Protein AF-A0A954FTS2-F1 (afdb_monomer)

Structure (mmCIF, N/CA/C/O backbone):
data_AF-A0A954FTS2-F1
#
_entry.id   AF-A0A954FTS2-F1
#
loop_
_atom_site.group_PDB
_atom_site.id
_atom_site.type_symbol
_atom_site.label_atom_id
_atom_site.label_alt_id
_atom_site.label_comp_id
_atom_site.label_asym_id
_atom_site.label_entity_id
_atom_site.label_seq_id
_atom_site.pdbx_PDB_ins_code
_atom_site.Cartn_x
_atom_site.Cartn_y
_atom_site.Cartn_z
_atom_site.occupancy
_atom_site.B_iso_or_equiv
_atom_site.auth_seq_id
_atom_site.auth_comp_id
_atom_site.auth_asym_id
_atom_site.auth_atom_id
_atom_site.pdbx_PDB_model_num
ATOM 1 N N . MET A 1 1 ? 17.441 -7.565 -21.094 1.00 42.78 1 MET A N 1
ATOM 2 C CA . MET A 1 1 ? 17.141 -7.539 -19.648 1.00 42.78 1 MET A CA 1
ATOM 3 C C . MET A 1 1 ? 16.369 -8.803 -19.333 1.00 42.78 1 MET A C 1
ATOM 5 O O . MET A 1 1 ? 15.385 -9.074 -20.008 1.00 42.78 1 MET A O 1
ATOM 9 N N . THR A 1 2 ? 16.902 -9.635 -18.450 1.00 44.19 2 THR A N 1
ATOM 10 C CA . THR A 1 2 ? 16.435 -11.000 -18.191 1.00 44.19 2 THR A CA 1
ATOM 11 C C . THR A 1 2 ? 15.088 -10.986 -17.476 1.00 44.19 2 THR A C 1
ATOM 13 O O . THR A 1 2 ? 14.903 -10.260 -16.503 1.00 44.19 2 THR A O 1
ATOM 16 N N . SER A 1 3 ? 14.135 -11.774 -17.975 1.00 47.62 3 SER A N 1
ATOM 17 C CA . SER A 1 3 ? 12.905 -12.075 -17.241 1.00 47.62 3 SER A CA 1
ATOM 18 C C . SER A 1 3 ? 13.295 -12.718 -15.903 1.00 47.62 3 SER A C 1
ATOM 20 O O . SER A 1 3 ? 14.142 -13.616 -15.928 1.00 47.62 3 SER A O 1
ATOM 22 N N . PRO A 1 4 ? 12.748 -12.287 -14.752 1.00 52.06 4 PRO A N 1
ATOM 23 C CA . PRO A 1 4 ? 13.071 -12.923 -13.483 1.00 52.06 4 PRO A CA 1
ATOM 24 C C . PRO A 1 4 ? 12.630 -14.389 -13.521 1.00 52.06 4 PRO A C 1
ATOM 26 O O . PRO A 1 4 ? 11.547 -14.720 -14.015 1.00 52.06 4 PRO A O 1
ATOM 29 N N . VAL A 1 5 ? 13.511 -15.266 -13.046 1.00 53.41 5 VAL A N 1
ATOM 30 C CA . VAL A 1 5 ? 13.248 -16.697 -12.895 1.00 53.41 5 VAL A CA 1
ATOM 31 C C . VAL A 1 5 ? 12.232 -16.862 -11.763 1.00 53.41 5 VAL A C 1
ATOM 33 O O . VAL A 1 5 ? 12.370 -16.246 -10.707 1.00 53.41 5 VAL A O 1
ATOM 36 N N . LEU A 1 6 ? 11.195 -17.677 -11.976 1.00 50.47 6 LEU A N 1
ATOM 37 C CA . LEU A 1 6 ? 10.244 -18.074 -10.930 1.00 50.47 6 LEU A CA 1
ATOM 38 C C . LEU A 1 6 ? 11.020 -18.594 -9.702 1.00 50.47 6 LEU A C 1
ATOM 40 O O . LEU A 1 6 ? 11.596 -19.676 -9.763 1.00 50.47 6 LEU A O 1
ATOM 44 N N . GLY A 1 7 ? 11.043 -17.818 -8.611 1.00 56.28 7 GLY A N 1
ATOM 45 C CA . GLY A 1 7 ? 11.686 -18.191 -7.341 1.00 56.28 7 GLY A CA 1
ATOM 46 C C . GLY A 1 7 ? 12.745 -17.220 -6.805 1.00 56.28 7 GLY A C 1
ATOM 47 O O . GLY A 1 7 ? 13.155 -17.374 -5.658 1.00 56.28 7 GLY A O 1
ATOM 48 N N . GLU A 1 8 ? 13.170 -16.214 -7.574 1.00 68.38 8 GLU A N 1
ATOM 49 C CA . GLU A 1 8 ? 14.128 -15.207 -7.097 1.00 68.38 8 GLU A CA 1
ATOM 50 C C . GLU A 1 8 ? 13.391 -14.004 -6.484 1.00 68.38 8 GLU A C 1
ATOM 52 O O . GLU A 1 8 ? 12.476 -13.448 -7.097 1.00 68.38 8 GLU A O 1
ATOM 57 N N . ILE A 1 9 ? 13.756 -13.613 -5.255 1.00 69.62 9 ILE A N 1
ATOM 58 C CA . ILE A 1 9 ? 13.201 -12.406 -4.627 1.00 69.62 9 ILE A CA 1
ATOM 59 C C . ILE A 1 9 ? 13.737 -11.204 -5.415 1.00 69.62 9 ILE A C 1
ATOM 61 O O . ILE A 1 9 ? 14.956 -11.065 -5.533 1.00 69.62 9 ILE A O 1
ATOM 65 N N . PRO A 1 10 ? 12.868 -10.339 -5.966 1.00 78.56 10 PRO A N 1
ATOM 66 C CA . PRO A 1 10 ? 13.327 -9.186 -6.718 1.00 78.56 10 PRO A CA 1
ATOM 67 C C . PRO A 1 10 ? 14.162 -8.273 -5.825 1.00 78.56 10 PRO A C 1
ATOM 69 O O . PRO A 1 10 ? 13.832 -8.065 -4.658 1.00 78.56 10 PRO A O 1
ATOM 72 N N . ALA A 1 11 ? 15.242 -7.732 -6.388 1.00 82.56 11 ALA A N 1
ATOM 73 C CA . ALA A 1 11 ? 16.093 -6.787 -5.683 1.00 82.56 11 ALA A CA 1
ATOM 74 C C . ALA A 1 11 ? 15.272 -5.577 -5.211 1.00 82.56 11 ALA A C 1
ATOM 76 O O . ALA A 1 11 ? 14.446 -5.043 -5.955 1.00 82.56 11 ALA A O 1
ATOM 77 N N . ALA A 1 12 ? 15.514 -5.174 -3.967 1.00 90.75 12 ALA A N 1
ATOM 78 C CA . ALA A 1 12 ? 14.882 -4.019 -3.358 1.00 90.75 12 ALA A CA 1
ATOM 79 C C . ALA A 1 12 ? 15.620 -2.736 -3.769 1.00 90.75 12 ALA A C 1
ATOM 81 O O . ALA A 1 12 ? 16.849 -2.665 -3.705 1.00 90.75 12 ALA A O 1
ATOM 82 N N . GLU A 1 13 ? 14.870 -1.717 -4.179 1.00 95.75 13 GLU A N 1
ATOM 83 C CA . GLU A 1 13 ? 15.386 -0.386 -4.505 1.00 95.75 13 GLU A CA 1
ATOM 84 C C . GLU A 1 13 ? 15.012 0.595 -3.388 1.00 95.75 13 GLU A C 1
ATOM 86 O O . GLU A 1 13 ? 13.898 0.555 -2.870 1.00 95.75 13 GLU A O 1
ATOM 91 N N . ALA A 1 14 ? 15.917 1.496 -2.999 1.00 96.81 14 ALA A N 1
ATOM 92 C CA . ALA A 1 14 ? 15.595 2.510 -1.997 1.00 96.81 14 ALA A CA 1
ATOM 93 C C . ALA A 1 14 ? 14.521 3.472 -2.537 1.00 96.81 14 ALA A C 1
ATOM 95 O O . ALA A 1 14 ? 14.719 4.095 -3.577 1.00 96.81 14 ALA A O 1
ATOM 96 N N . PHE A 1 15 ? 13.410 3.618 -1.813 1.00 96.81 15 PHE A N 1
ATOM 97 C CA . PHE A 1 15 ? 12.309 4.515 -2.184 1.00 96.81 15 PHE A CA 1
ATOM 98 C C . PHE A 1 15 ? 12.303 5.812 -1.376 1.00 96.81 15 PHE A C 1
ATOM 100 O O . PHE A 1 15 ? 11.820 6.843 -1.830 1.00 96.81 15 PHE A O 1
ATOM 107 N N . GLY A 1 16 ? 12.859 5.774 -0.166 1.00 96.75 16 GLY A N 1
ATOM 108 C CA . GLY A 1 16 ? 12.987 6.947 0.683 1.00 96.75 16 GLY A CA 1
ATOM 109 C C . GLY A 1 16 ? 13.026 6.576 2.153 1.00 96.75 16 GLY A C 1
ATOM 110 O O . GLY A 1 16 ? 13.370 5.453 2.531 1.00 96.75 16 GLY A O 1
ATOM 111 N N . LYS A 1 17 ? 12.674 7.544 2.995 1.00 97.69 17 LYS A N 1
ATOM 112 C CA . LYS A 1 17 ? 12.516 7.349 4.433 1.00 97.69 17 LYS A CA 1
ATOM 113 C C . LYS A 1 17 ? 11.214 7.984 4.893 1.00 97.69 17 LYS A C 1
ATOM 115 O O . LYS A 1 17 ? 10.804 8.997 4.332 1.00 97.69 17 LYS A O 1
ATOM 120 N N . THR A 1 18 ? 10.590 7.397 5.905 1.00 96.88 18 THR A N 1
ATOM 121 C CA . THR A 1 18 ? 9.463 8.030 6.598 1.00 96.88 18 THR A CA 1
ATOM 122 C C . THR A 1 18 ? 9.923 9.276 7.354 1.00 96.88 18 THR A C 1
ATOM 124 O O . THR A 1 18 ? 11.121 9.442 7.617 1.00 96.88 18 THR A O 1
ATOM 127 N N . LYS A 1 19 ? 8.975 10.121 7.772 1.00 96.44 19 LYS A N 1
ATOM 128 C CA . LYS A 1 19 ? 9.223 11.247 8.697 1.00 96.44 19 LYS A CA 1
ATOM 129 C C . LYS A 1 19 ? 9.969 10.814 9.968 1.00 96.44 19 LYS A C 1
ATOM 131 O O . LYS A 1 19 ? 10.838 11.540 10.440 1.00 96.44 19 LYS A O 1
ATOM 136 N N . ASP A 1 20 ? 9.700 9.600 10.447 1.00 95.69 20 ASP A N 1
ATOM 137 C CA . ASP A 1 20 ? 10.353 9.003 11.623 1.00 95.69 20 ASP A CA 1
ATOM 138 C C . ASP A 1 20 ? 11.716 8.345 11.310 1.00 95.69 20 ASP A C 1
ATOM 140 O O . ASP A 1 20 ? 12.352 7.7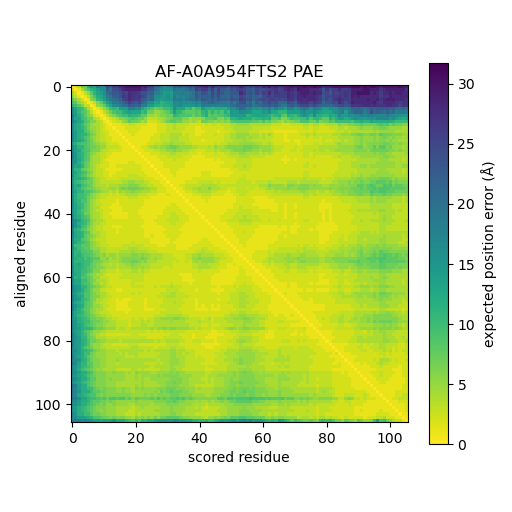50 12.178 1.00 95.69 20 ASP A O 1
ATOM 144 N N . GLY A 1 21 ? 12.190 8.438 10.064 1.00 96.56 21 GLY A N 1
ATOM 145 C CA . GLY A 1 21 ? 13.518 7.987 9.643 1.00 96.56 21 GLY A CA 1
ATOM 146 C C . GLY A 1 21 ? 13.621 6.516 9.230 1.00 96.56 21 GLY A C 1
ATOM 147 O O . GLY A 1 21 ? 14.728 6.052 8.938 1.00 96.56 21 GLY A O 1
ATOM 148 N N . HIS A 1 22 ? 12.510 5.776 9.156 1.00 97.25 22 HIS A N 1
ATOM 149 C CA . HIS A 1 22 ? 12.517 4.380 8.715 1.00 97.25 22 HIS A CA 1
ATOM 150 C C . HIS A 1 22 ? 12.744 4.284 7.208 1.00 97.25 22 HIS A C 1
ATOM 152 O O . HIS A 1 22 ? 12.056 4.945 6.435 1.00 97.25 22 HIS A O 1
ATOM 158 N N . ALA A 1 23 ? 13.690 3.442 6.786 1.00 97.62 23 ALA A N 1
ATOM 159 C CA . ALA A 1 23 ? 13.927 3.179 5.372 1.00 97.62 23 ALA A CA 1
ATOM 160 C C . ALA A 1 23 ? 12.718 2.483 4.732 1.00 97.62 23 ALA A C 1
ATOM 162 O O . ALA A 1 23 ? 12.158 1.540 5.294 1.00 97.62 23 ALA A O 1
ATOM 163 N N . VAL A 1 24 ? 12.343 2.948 3.544 1.00 98.00 24 VAL A N 1
ATOM 164 C CA . VAL A 1 24 ? 11.302 2.349 2.711 1.00 98.00 24 VAL A CA 1
ATOM 165 C C . VAL A 1 24 ? 11.944 1.900 1.409 1.00 98.00 24 VAL A C 1
ATOM 167 O O . VAL A 1 24 ? 12.696 2.649 0.782 1.00 98.00 24 VAL A O 1
ATOM 170 N N . GLU A 1 25 ? 11.638 0.675 1.007 1.00 97.44 25 GLU A N 1
ATOM 171 C CA . GLU A 1 25 ? 12.157 0.055 -0.209 1.00 97.44 25 GLU A CA 1
ATOM 172 C C . GLU A 1 25 ? 11.006 -0.248 -1.167 1.00 97.44 25 GLU A C 1
ATOM 174 O O . GLU A 1 25 ? 9.869 -0.435 -0.727 1.00 97.44 25 GLU A O 1
ATOM 179 N N . LEU A 1 26 ? 11.309 -0.332 -2.460 1.00 96.81 26 LEU A N 1
ATOM 180 C CA . LEU A 1 26 ? 10.424 -0.774 -3.528 1.00 96.81 26 LEU A CA 1
ATOM 181 C C . LEU A 1 26 ? 10.874 -2.128 -4.070 1.00 96.81 26 LEU A C 1
ATOM 183 O O . LEU A 1 26 ? 12.036 -2.321 -4.421 1.00 96.81 26 LEU A O 1
ATOM 187 N N . TYR A 1 27 ? 9.914 -3.030 -4.224 1.00 96.25 27 TYR A N 1
ATOM 188 C CA . TYR A 1 27 ? 10.079 -4.311 -4.897 1.00 96.25 27 TYR A CA 1
ATOM 189 C C . TYR A 1 27 ? 9.372 -4.251 -6.247 1.00 96.25 27 TYR A C 1
ATOM 191 O O . TYR A 1 27 ? 8.174 -3.966 -6.314 1.00 96.25 27 TYR A O 1
ATOM 199 N N . THR A 1 28 ? 10.102 -4.540 -7.326 1.00 95.44 28 THR A N 1
ATOM 200 C CA . THR A 1 28 ? 9.545 -4.591 -8.684 1.00 95.44 28 THR A CA 1
ATOM 201 C C . THR A 1 28 ? 9.251 -6.035 -9.083 1.00 95.44 28 THR A C 1
ATOM 203 O O . THR A 1 28 ? 10.159 -6.827 -9.327 1.00 95.44 28 THR A O 1
ATOM 206 N N . LEU A 1 29 ? 7.970 -6.370 -9.197 1.00 94.06 29 LEU A N 1
ATOM 207 C CA . LEU A 1 29 ? 7.471 -7.664 -9.653 1.00 94.06 29 LEU A CA 1
ATOM 208 C C . LEU A 1 29 ? 7.188 -7.602 -11.156 1.00 94.06 29 LEU A C 1
ATOM 210 O O . LEU A 1 29 ? 6.589 -6.641 -11.635 1.00 94.06 29 LEU A O 1
ATOM 214 N N . ARG A 1 30 ? 7.584 -8.633 -11.907 1.00 92.75 30 ARG A N 1
ATOM 215 C CA . ARG A 1 30 ? 7.335 -8.738 -13.354 1.00 92.75 30 ARG A CA 1
ATOM 216 C C . ARG A 1 30 ? 6.778 -10.112 -13.684 1.00 92.75 30 ARG A C 1
ATOM 218 O O . ARG A 1 30 ? 7.253 -11.102 -13.132 1.00 92.75 30 ARG A O 1
ATOM 225 N N . ASN A 1 31 ? 5.814 -10.183 -14.596 1.00 89.50 31 ASN A N 1
ATOM 226 C CA . ASN A 1 31 ? 5.338 -11.459 -15.132 1.00 89.50 31 ASN A CA 1
ATOM 227 C C . ASN A 1 31 ? 5.755 -11.655 -16.601 1.00 89.50 31 ASN A C 1
ATOM 229 O O . ASN A 1 31 ? 6.214 -10.727 -17.268 1.00 89.50 31 ASN A O 1
ATOM 233 N N . ALA A 1 32 ? 5.563 -12.873 -17.115 1.00 90.94 32 ALA A N 1
ATOM 234 C CA . ALA A 1 32 ? 5.890 -13.228 -18.499 1.00 90.94 32 ALA A CA 1
ATOM 235 C C . ALA A 1 32 ? 5.046 -12.481 -19.554 1.00 90.94 32 ALA A C 1
ATOM 237 O O . ALA A 1 32 ? 5.422 -12.438 -20.720 1.00 90.94 32 ALA A O 1
ATOM 238 N N . ASN A 1 33 ? 3.928 -11.872 -19.146 1.00 89.31 33 ASN A N 1
ATOM 239 C CA . ASN A 1 33 ? 2.991 -11.166 -20.022 1.00 89.31 33 ASN A CA 1
ATOM 240 C C . ASN A 1 33 ? 3.245 -9.648 -20.067 1.00 89.31 33 ASN A C 1
ATOM 242 O O . ASN A 1 33 ? 2.421 -8.908 -20.596 1.00 89.31 33 ASN A O 1
ATOM 246 N N . GLY A 1 34 ? 4.358 -9.168 -19.501 1.00 90.00 34 GLY A N 1
ATOM 247 C CA . GLY A 1 34 ? 4.748 -7.756 -19.550 1.00 90.00 34 GLY A CA 1
ATOM 248 C C . GLY A 1 34 ? 4.110 -6.858 -18.485 1.00 90.00 34 GLY A C 1
ATOM 249 O O . GLY A 1 34 ? 4.331 -5.651 -18.523 1.00 90.00 34 GLY A O 1
ATOM 250 N N . LEU A 1 35 ? 3.364 -7.414 -17.522 1.00 94.75 35 LEU A N 1
ATOM 251 C CA . LEU A 1 35 ? 2.870 -6.659 -16.367 1.00 94.75 35 LEU A CA 1
ATOM 252 C C . LEU A 1 35 ? 4.015 -6.392 -15.388 1.00 94.75 35 LEU A C 1
ATOM 254 O O . LEU A 1 35 ? 4.809 -7.293 -15.090 1.00 94.75 35 LEU A O 1
ATOM 258 N N . ILE A 1 36 ? 4.065 -5.168 -14.862 1.00 96.31 36 ILE A N 1
ATOM 259 C CA . ILE A 1 36 ? 5.042 -4.751 -13.853 1.00 96.31 36 ILE A CA 1
ATOM 260 C C . ILE A 1 36 ? 4.289 -4.137 -12.676 1.00 96.31 36 ILE A C 1
ATOM 262 O O . ILE A 1 36 ? 3.574 -3.158 -12.856 1.00 96.31 36 ILE A O 1
ATOM 266 N N . ALA A 1 37 ? 4.472 -4.674 -11.475 1.00 96.81 37 ALA A N 1
ATOM 267 C CA . ALA A 1 37 ? 3.940 -4.091 -10.246 1.00 96.81 37 ALA A CA 1
ATOM 268 C C . ALA A 1 37 ? 5.096 -3.628 -9.361 1.00 96.81 37 ALA A C 1
ATOM 270 O O . ALA A 1 37 ? 6.059 -4.372 -9.173 1.00 96.81 37 ALA A O 1
ATOM 271 N N . LYS A 1 38 ? 5.002 -2.423 -8.802 1.00 97.00 38 LYS A N 1
ATOM 272 C CA . LYS A 1 38 ? 5.953 -1.934 -7.802 1.00 97.00 38 LYS A CA 1
ATOM 273 C C . LYS A 1 38 ? 5.265 -1.793 -6.458 1.00 97.00 38 LYS A C 1
ATOM 275 O O . LYS A 1 38 ? 4.265 -1.087 -6.350 1.00 97.00 38 LYS A O 1
ATOM 280 N N . VAL A 1 39 ? 5.802 -2.462 -5.444 1.00 97.62 39 VAL A N 1
ATOM 281 C CA . VAL A 1 39 ? 5.223 -2.508 -4.097 1.00 97.62 39 VAL A CA 1
ATOM 282 C C . VAL A 1 39 ? 6.244 -1.995 -3.095 1.00 97.62 39 VAL A C 1
ATOM 284 O O . VAL A 1 39 ? 7.381 -2.467 -3.098 1.00 97.62 39 VAL A O 1
ATOM 287 N N . MET A 1 40 ? 5.856 -1.049 -2.238 1.00 97.50 40 MET A N 1
ATOM 288 C CA . MET A 1 40 ? 6.745 -0.557 -1.185 1.00 97.50 40 MET A CA 1
ATOM 289 C C . MET A 1 40 ? 6.600 -1.334 0.125 1.00 97.50 40 MET A C 1
ATOM 291 O O . MET A 1 40 ? 5.520 -1.827 0.458 1.00 97.50 40 MET A O 1
ATOM 295 N N . THR A 1 41 ? 7.674 -1.386 0.914 1.00 96.81 41 THR A N 1
ATOM 296 C CA . THR A 1 41 ? 7.703 -2.088 2.212 1.00 96.81 41 THR A CA 1
ATOM 297 C C . THR A 1 41 ? 6.750 -1.490 3.242 1.00 96.81 41 THR A C 1
ATOM 299 O O . THR A 1 41 ? 6.208 -2.207 4.085 1.00 96.81 41 THR A O 1
ATOM 302 N N . ARG A 1 42 ? 6.481 -0.182 3.164 1.00 96.19 42 ARG A N 1
ATOM 303 C CA . ARG A 1 42 ? 5.520 0.490 4.040 1.00 96.19 42 ARG A CA 1
ATOM 304 C C . ARG A 1 42 ? 4.089 0.119 3.642 1.00 96.19 42 ARG A C 1
ATOM 306 O O . ARG A 1 42 ? 3.580 0.533 2.601 1.00 96.19 42 ARG A O 1
ATOM 313 N N . GLY A 1 43 ? 3.429 -0.661 4.496 1.00 95.44 43 GLY A N 1
ATOM 314 C CA . GLY A 1 43 ? 2.029 -1.057 4.313 1.00 95.44 43 GLY A CA 1
ATOM 315 C C . GLY A 1 43 ? 1.776 -1.957 3.100 1.00 95.44 43 GLY A C 1
ATOM 316 O O . GLY A 1 43 ? 0.633 -2.025 2.651 1.00 95.44 43 GLY A O 1
ATOM 317 N N . ALA A 1 44 ? 2.824 -2.599 2.559 1.00 96.75 44 ALA A N 1
ATOM 318 C CA . ALA A 1 44 ? 2.763 -3.391 1.326 1.00 96.75 44 ALA A CA 1
ATOM 319 C C . ALA A 1 44 ? 1.976 -2.663 0.217 1.00 96.75 44 ALA A C 1
ATOM 321 O O . ALA A 1 44 ? 1.076 -3.225 -0.403 1.00 96.75 44 ALA A O 1
ATOM 322 N N . THR A 1 45 ? 2.252 -1.367 0.050 1.00 98.12 45 THR A N 1
ATOM 323 C CA . THR A 1 45 ? 1.448 -0.479 -0.798 1.00 98.12 45 THR A CA 1
ATOM 324 C C . THR A 1 45 ? 1.829 -0.667 -2.260 1.00 98.12 45 THR A C 1
ATOM 326 O O . THR A 1 45 ? 3.012 -0.599 -2.594 1.00 98.12 45 THR A O 1
ATOM 329 N N . LEU A 1 46 ? 0.841 -0.866 -3.131 1.00 98.25 46 LEU A N 1
ATOM 330 C CA . LEU A 1 46 ? 1.018 -0.862 -4.581 1.00 98.25 46 LEU A CA 1
ATOM 331 C C . LEU A 1 46 ? 1.235 0.580 -5.057 1.00 98.25 46 LEU A C 1
ATOM 333 O O . LEU A 1 46 ? 0.305 1.381 -5.057 1.00 98.25 46 LEU A O 1
ATOM 337 N N . VAL A 1 47 ? 2.472 0.896 -5.436 1.00 98.00 47 VAL A N 1
ATOM 338 C CA . VAL A 1 47 ? 2.883 2.244 -5.851 1.00 98.00 47 VAL A CA 1
ATOM 339 C C . VAL A 1 47 ? 2.654 2.452 -7.342 1.00 98.00 47 VAL A C 1
ATOM 341 O O . VAL A 1 47 ? 2.158 3.498 -7.734 1.00 98.00 47 VAL A O 1
ATOM 344 N N . GLN A 1 48 ? 2.988 1.451 -8.162 1.00 97.88 48 GLN A N 1
ATOM 345 C CA . GLN A 1 48 ? 2.822 1.506 -9.619 1.00 97.88 48 GLN A CA 1
ATOM 346 C C . GLN A 1 48 ? 2.331 0.166 -10.153 1.00 97.88 48 GLN A C 1
ATOM 348 O O . GLN A 1 48 ? 2.745 -0.895 -9.664 1.00 97.88 48 GLN A O 1
ATOM 353 N N . LEU A 1 49 ? 1.514 0.207 -11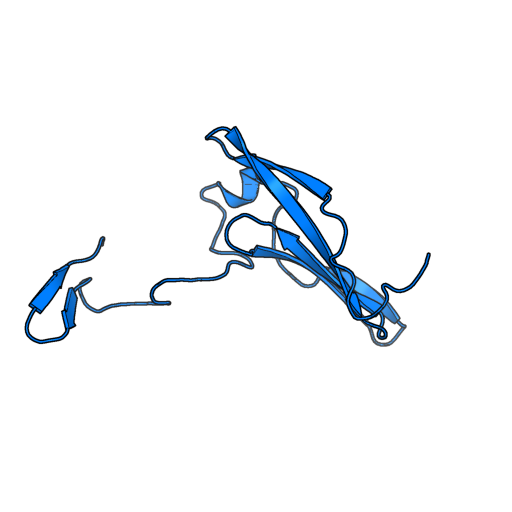.201 1.00 98.00 49 LEU A N 1
ATOM 354 C CA . LEU A 1 49 ? 1.055 -0.976 -11.915 1.00 98.00 49 LEU A CA 1
ATOM 355 C C . LEU A 1 49 ? 1.045 -0.692 -13.415 1.00 98.00 49 LEU A C 1
ATOM 357 O O . LEU A 1 49 ? 0.099 -0.118 -13.944 1.00 98.00 49 LEU A O 1
ATOM 361 N N . TYR A 1 50 ? 2.085 -1.148 -14.105 1.00 98.12 50 TYR A N 1
ATOM 362 C CA . TYR A 1 50 ? 2.187 -1.021 -15.550 1.00 98.12 50 TYR A CA 1
ATOM 363 C C . TYR A 1 50 ? 1.479 -2.184 -16.236 1.00 98.12 50 TYR A C 1
ATOM 365 O O . TYR A 1 50 ? 1.885 -3.344 -16.085 1.00 98.12 50 TYR A O 1
ATOM 373 N N . VAL A 1 51 ? 0.443 -1.868 -17.011 1.00 97.69 51 VAL A N 1
ATOM 374 C CA . VAL A 1 51 ? -0.377 -2.854 -17.727 1.00 97.69 51 VAL A CA 1
ATOM 375 C C . VAL A 1 51 ? -0.274 -2.613 -19.236 1.00 97.69 51 VAL A C 1
ATOM 377 O O . VAL A 1 51 ? -0.558 -1.501 -19.680 1.00 97.69 51 VAL A O 1
ATOM 380 N N . PRO A 1 52 ? 0.123 -3.620 -20.040 1.00 97.00 52 PRO A N 1
ATOM 381 C CA . PRO A 1 52 ? 0.116 -3.518 -21.498 1.00 97.00 52 PRO A CA 1
ATOM 382 C C . PRO A 1 52 ? -1.292 -3.296 -22.067 1.00 97.00 52 PRO A C 1
ATOM 384 O O . PRO A 1 52 ? -2.231 -4.016 -21.725 1.00 97.00 52 PRO A O 1
ATOM 387 N N . ASP A 1 53 ? -1.428 -2.327 -22.970 1.00 96.00 53 ASP A N 1
ATOM 388 C CA . ASP A 1 53 ? -2.638 -2.099 -23.755 1.00 96.00 53 ASP A CA 1
ATOM 389 C C . ASP A 1 53 ? -2.780 -3.113 -24.910 1.00 96.00 53 ASP A C 1
ATOM 391 O O . ASP A 1 53 ? -1.966 -4.022 -25.097 1.00 96.00 53 ASP A O 1
ATOM 395 N N . LYS A 1 54 ? -3.811 -2.938 -25.748 1.00 95.81 54 LYS A N 1
ATOM 396 C CA . LYS A 1 54 ? -4.057 -3.796 -26.924 1.00 95.81 54 LYS A CA 1
ATOM 397 C C . LYS A 1 54 ? -2.924 -3.802 -27.966 1.00 95.81 54 LYS A C 1
ATOM 399 O O . LYS A 1 54 ? -2.904 -4.685 -28.817 1.00 95.81 54 LYS A O 1
ATOM 404 N N . ASN A 1 55 ? -2.027 -2.818 -27.933 1.00 95.81 55 ASN A N 1
ATOM 405 C CA . ASN A 1 55 ? -0.862 -2.712 -28.812 1.00 95.81 55 ASN A CA 1
ATOM 406 C C . ASN A 1 55 ? 0.432 -3.161 -28.103 1.00 95.81 55 ASN A C 1
ATOM 408 O O . ASN A 1 55 ? 1.515 -3.030 -28.672 1.00 95.81 55 ASN A O 1
ATOM 412 N N . GLY A 1 56 ? 0.340 -3.659 -26.863 1.00 93.06 56 GLY A N 1
ATOM 413 C CA . GLY A 1 56 ? 1.484 -4.046 -26.041 1.00 93.06 56 GLY A CA 1
ATOM 414 C C . GLY A 1 56 ? 2.206 -2.875 -25.364 1.00 93.06 56 GLY A C 1
ATOM 415 O O . GLY A 1 56 ? 3.258 -3.088 -24.760 1.00 93.06 56 GLY A O 1
ATOM 416 N N . LYS A 1 57 ? 1.677 -1.646 -25.438 1.00 95.56 57 LYS A N 1
ATOM 417 C CA . LYS A 1 57 ? 2.262 -0.485 -24.757 1.00 95.56 57 LYS A CA 1
ATOM 418 C C . LYS A 1 57 ? 1.820 -0.492 -23.295 1.00 95.56 57 LYS A C 1
ATOM 420 O O . LYS A 1 57 ? 0.630 -0.400 -23.018 1.00 95.56 57 LYS A O 1
ATOM 425 N N . ALA A 1 58 ? 2.769 -0.591 -22.369 1.00 95.81 58 ALA A N 1
ATOM 426 C CA . ALA A 1 58 ? 2.475 -0.553 -20.941 1.00 95.81 58 ALA A CA 1
ATOM 427 C C . ALA A 1 58 ? 2.353 0.886 -20.420 1.00 95.81 58 ALA A C 1
ATOM 429 O O . ALA A 1 58 ? 3.161 1.740 -20.789 1.00 95.81 58 ALA A O 1
ATOM 430 N N . ASP A 1 59 ? 1.373 1.124 -19.550 1.00 97.88 59 ASP A N 1
ATOM 431 C CA . ASP A 1 59 ? 1.173 2.401 -18.854 1.00 97.88 59 ASP A CA 1
ATOM 432 C C . ASP A 1 59 ? 0.795 2.165 -17.387 1.00 97.88 59 ASP A C 1
ATOM 434 O O . ASP A 1 59 ? 0.259 1.099 -17.068 1.00 97.88 59 ASP A O 1
ATOM 438 N N . ASP A 1 60 ? 1.097 3.129 -16.516 1.00 97.81 60 ASP A N 1
ATOM 439 C CA . ASP A 1 60 ? 0.768 3.054 -15.087 1.00 97.81 60 ASP A CA 1
ATOM 440 C C . ASP A 1 60 ? -0.723 3.348 -14.881 1.00 97.81 60 ASP A C 1
ATOM 442 O O . ASP A 1 60 ? -1.217 4.415 -15.247 1.00 97.81 60 ASP A O 1
ATOM 446 N N . VAL A 1 61 ? -1.460 2.381 -14.332 1.00 97.94 61 VAL A N 1
ATOM 447 C CA . VAL A 1 61 ? -2.930 2.451 -14.233 1.00 97.94 61 VAL A CA 1
ATOM 448 C C . VAL A 1 61 ? -3.446 2.688 -12.815 1.00 97.94 61 VAL A C 1
ATOM 450 O O . VAL A 1 61 ? -4.656 2.619 -12.590 1.00 97.94 61 VAL A O 1
ATOM 453 N N . VAL A 1 62 ? -2.563 2.942 -11.846 1.00 98.12 62 VAL A N 1
ATOM 454 C CA . VAL A 1 62 ? -2.948 3.242 -10.458 1.00 98.12 62 VAL A CA 1
ATOM 455 C C . VAL A 1 62 ? -2.616 4.681 -10.084 1.00 98.12 62 VAL A C 1
ATOM 457 O O . VAL A 1 62 ? -1.687 5.285 -10.606 1.00 98.12 62 VAL A O 1
ATOM 460 N N . LEU A 1 63 ? -3.400 5.237 -9.161 1.00 98.00 63 LEU A N 1
ATOM 461 C CA . LEU A 1 63 ? -3.084 6.512 -8.526 1.00 98.00 63 LEU A CA 1
ATOM 462 C C . LEU A 1 63 ? -2.063 6.285 -7.409 1.00 98.00 63 LEU A C 1
ATOM 464 O O . LEU A 1 63 ? -2.135 5.285 -6.690 1.00 98.00 63 LEU A O 1
ATOM 468 N N . GLY A 1 64 ? -1.155 7.237 -7.236 1.00 97.00 64 GLY A N 1
ATOM 469 C CA . GLY A 1 64 ? -0.088 7.150 -6.252 1.00 97.00 64 GLY A CA 1
ATOM 470 C C . GLY A 1 64 ? 0.722 8.436 -6.168 1.00 97.00 64 GLY A C 1
ATOM 471 O O . GLY A 1 64 ? 0.299 9.483 -6.660 1.00 97.00 64 GLY A O 1
ATOM 472 N N . PHE A 1 65 ? 1.884 8.333 -5.533 1.00 97.56 65 PHE A N 1
ATOM 473 C CA . PHE A 1 65 ? 2.826 9.433 -5.347 1.00 97.56 65 PHE A CA 1
ATOM 474 C C . PHE A 1 65 ? 4.229 9.000 -5.767 1.00 97.56 65 PHE A C 1
ATOM 476 O O . PHE A 1 65 ? 4.560 7.814 -5.716 1.00 97.56 65 PHE A O 1
ATOM 483 N N . ASP A 1 66 ? 5.066 9.973 -6.116 1.00 95.56 66 ASP A N 1
ATOM 484 C CA . ASP A 1 66 ? 6.437 9.716 -6.564 1.00 95.56 66 ASP A CA 1
ATOM 485 C C . ASP A 1 66 ? 7.387 9.330 -5.419 1.00 95.56 66 ASP A C 1
ATOM 487 O O . ASP A 1 66 ? 8.427 8.718 -5.663 1.00 95.56 66 ASP A O 1
ATOM 491 N N . ASP A 1 67 ? 7.044 9.660 -4.168 1.00 95.19 67 ASP A N 1
ATOM 492 C CA . ASP A 1 67 ? 7.884 9.403 -3.000 1.00 95.19 67 ASP A CA 1
ATOM 493 C C . ASP A 1 67 ? 7.089 9.069 -1.725 1.00 95.19 67 ASP A C 1
ATOM 495 O O . ASP A 1 67 ? 5.866 9.220 -1.641 1.00 95.19 67 ASP A O 1
ATOM 499 N N . VAL A 1 68 ? 7.816 8.616 -0.697 1.00 9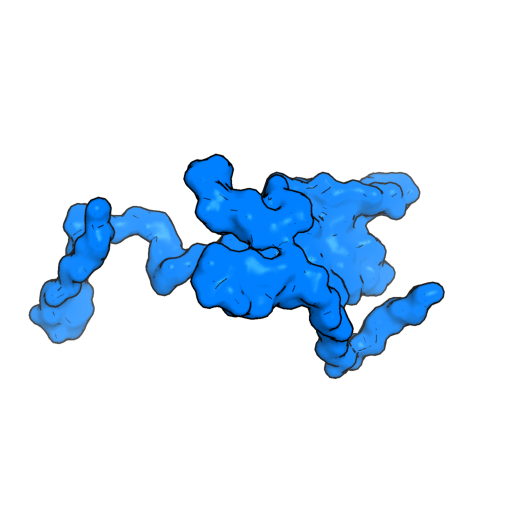6.88 68 VAL A N 1
ATOM 500 C CA . VAL A 1 68 ? 7.267 8.239 0.617 1.00 96.88 68 VAL A CA 1
ATOM 501 C C . VAL A 1 68 ? 6.506 9.389 1.279 1.00 96.88 68 VAL A C 1
ATOM 503 O O . VAL A 1 68 ? 5.522 9.136 1.971 1.00 96.88 68 VAL A O 1
ATOM 506 N N . SER A 1 69 ? 6.930 10.638 1.071 1.00 96.44 69 SER A N 1
ATOM 507 C CA . SER A 1 69 ? 6.335 11.796 1.739 1.00 96.44 69 SER A CA 1
ATOM 508 C C . SER A 1 69 ? 4.909 12.062 1.256 1.00 96.44 69 SER A C 1
ATOM 510 O O . SER A 1 69 ? 4.051 12.371 2.084 1.00 96.44 69 SER A O 1
ATOM 512 N N . GLY A 1 70 ? 4.624 11.827 -0.031 1.00 97.19 70 GLY A N 1
ATOM 513 C CA . GLY A 1 70 ? 3.261 11.855 -0.568 1.00 97.19 70 GLY A CA 1
ATOM 514 C C . GLY A 1 70 ? 2.359 10.799 0.080 1.00 97.19 70 GLY A C 1
ATOM 515 O O . GLY A 1 70 ? 1.238 11.090 0.485 1.00 97.19 70 GLY A O 1
ATOM 516 N N . TYR A 1 71 ? 2.879 9.592 0.327 1.00 97.12 71 TYR A N 1
ATOM 517 C CA . TYR A 1 71 ? 2.142 8.550 1.060 1.00 97.12 71 TYR A CA 1
ATOM 518 C C . TYR A 1 71 ? 1.965 8.836 2.568 1.00 97.12 71 TYR A C 1
ATOM 520 O O . TYR A 1 71 ? 1.208 8.120 3.237 1.00 97.12 71 TYR A O 1
ATOM 528 N N . GLU A 1 72 ? 2.647 9.848 3.113 1.00 95.94 72 GLU A N 1
ATOM 529 C CA . GLU A 1 72 ? 2.531 10.340 4.496 1.00 95.94 72 GLU A CA 1
ATOM 530 C C . GLU A 1 72 ? 1.842 11.710 4.600 1.00 95.94 72 GLU A C 1
ATOM 532 O O . GLU A 1 72 ? 1.823 12.305 5.688 1.00 95.94 72 GLU A O 1
ATOM 537 N N . SER A 1 73 ? 1.327 12.237 3.486 1.00 96.50 73 SER A N 1
ATOM 538 C CA . SER A 1 73 ? 0.589 13.497 3.451 1.00 96.50 73 SER A CA 1
ATOM 539 C C . SER A 1 73 ? -0.905 13.279 3.703 1.00 96.50 73 SER A C 1
ATOM 541 O O . SER A 1 73 ? -1.425 12.164 3.625 1.00 96.50 73 SER A O 1
ATOM 543 N N . GLU A 1 74 ? -1.603 14.372 4.008 1.00 95.75 74 GLU A N 1
ATOM 544 C CA . GLU A 1 74 ? -3.060 14.383 4.183 1.00 95.75 74 GLU A CA 1
ATOM 545 C C . GLU A 1 74 ? -3.815 14.153 2.860 1.00 95.75 74 GLU A C 1
ATOM 547 O O . GLU A 1 74 ? -4.982 13.761 2.870 1.00 95.75 74 GLU A O 1
ATOM 552 N N . ASP A 1 75 ? -3.140 14.320 1.718 1.00 95.56 75 ASP A N 1
ATOM 553 C CA . ASP A 1 75 ? -3.713 14.078 0.391 1.00 95.56 75 ASP A CA 1
ATOM 554 C C . ASP A 1 75 ? -3.871 12.579 0.092 1.00 95.56 75 ASP A C 1
ATOM 556 O O . ASP A 1 75 ? -4.610 12.191 -0.817 1.00 95.56 75 ASP A O 1
ATOM 560 N N . ASN A 1 76 ? -3.193 11.709 0.850 1.00 96.12 76 ASN A N 1
ATOM 561 C CA . ASN A 1 76 ? -3.253 10.271 0.639 1.00 96.12 76 ASN A CA 1
ATOM 562 C C . ASN A 1 76 ? -4.589 9.674 1.114 1.00 96.12 76 ASN A C 1
ATOM 564 O O . ASN A 1 76 ? -4.770 9.327 2.281 1.00 96.12 76 ASN A O 1
ATOM 568 N N . GLN A 1 77 ? -5.498 9.447 0.166 1.00 95.25 77 GLN A N 1
ATOM 569 C CA . GLN A 1 77 ? -6.790 8.784 0.373 1.00 95.25 77 GLN A CA 1
ATOM 570 C C . GLN A 1 77 ? -6.677 7.244 0.353 1.00 95.25 77 GLN A C 1
ATOM 572 O O . GLN A 1 77 ? -7.486 6.565 -0.280 1.00 95.25 77 GLN A O 1
ATOM 577 N N . TYR A 1 78 ? -5.678 6.677 1.039 1.00 95.31 78 TYR A N 1
ATOM 578 C CA . TYR A 1 78 ? -5.408 5.228 1.098 1.00 95.31 78 TYR A CA 1
ATOM 579 C C . TYR A 1 78 ? -4.995 4.585 -0.243 1.00 95.31 78 TYR A C 1
ATOM 581 O O . TYR A 1 78 ? -5.262 3.399 -0.472 1.00 95.31 78 TYR A O 1
ATOM 589 N N . PHE A 1 79 ? -4.325 5.332 -1.129 1.00 97.50 79 PHE A N 1
ATOM 590 C CA . PHE A 1 79 ? -3.950 4.836 -2.458 1.00 97.50 79 PHE A CA 1
ATOM 591 C C . PHE A 1 79 ? -3.067 3.589 -2.387 1.00 97.50 79 PHE A C 1
ATOM 593 O O . PHE A 1 79 ? -2.044 3.575 -1.704 1.00 97.50 79 PHE A O 1
ATOM 600 N N . GLY A 1 80 ? -3.492 2.531 -3.086 1.00 96.44 80 GLY A N 1
ATOM 601 C CA . GLY A 1 80 ? -2.752 1.275 -3.233 1.00 96.44 80 GLY A CA 1
ATOM 602 C C . GLY A 1 80 ? -2.471 0.508 -1.935 1.00 96.44 80 GLY A C 1
ATOM 603 O O . GLY A 1 80 ? -1.734 -0.476 -1.969 1.00 96.44 80 GLY A O 1
ATOM 604 N N . CYS A 1 81 ? -2.991 0.950 -0.785 1.00 96.12 81 CYS A N 1
ATOM 605 C CA . CYS A 1 81 ? -2.570 0.420 0.507 1.00 96.12 81 CYS A CA 1
ATOM 606 C C . CYS A 1 81 ? -3.171 -0.960 0.806 1.00 96.12 81 CYS A C 1
ATOM 608 O O . CYS A 1 81 ? -4.287 -1.291 0.397 1.00 96.12 81 CYS A O 1
ATOM 610 N N . THR A 1 82 ? -2.465 -1.743 1.622 1.00 97.75 82 THR A N 1
ATOM 611 C CA . THR A 1 82 ? -3.052 -2.923 2.261 1.00 97.75 82 THR A CA 1
AT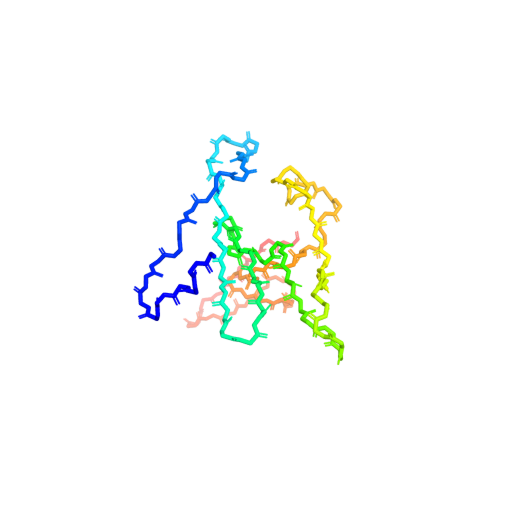OM 612 C C . THR A 1 82 ? -3.774 -2.495 3.541 1.00 97.75 82 THR A C 1
ATOM 614 O O . THR A 1 82 ? -3.142 -2.134 4.532 1.00 97.75 82 THR A O 1
ATOM 617 N N . THR A 1 83 ? -5.110 -2.518 3.539 1.00 96.31 83 THR A N 1
ATOM 618 C CA . THR A 1 83 ? -5.915 -2.075 4.693 1.00 96.31 83 THR A CA 1
ATOM 619 C C . THR A 1 83 ? -6.054 -3.169 5.761 1.00 96.31 83 THR A C 1
ATOM 621 O O . THR A 1 83 ? -6.449 -4.292 5.453 1.00 96.31 83 THR A O 1
ATOM 624 N N . GLY A 1 84 ? -5.824 -2.831 7.036 1.00 95.50 84 GLY A N 1
ATOM 625 C CA . GLY A 1 84 ? -6.007 -3.744 8.171 1.00 95.50 84 GLY A CA 1
ATOM 626 C C . GLY A 1 84 ? -5.963 -3.037 9.534 1.00 95.50 84 GLY A C 1
ATOM 627 O O . GLY A 1 84 ? -5.660 -1.854 9.618 1.00 95.50 84 GLY A O 1
ATOM 628 N N . ARG A 1 85 ? -6.271 -3.706 10.656 1.00 95.00 85 ARG A N 1
ATOM 629 C CA . ARG A 1 85 ? -6.636 -5.136 10.816 1.00 95.00 85 ARG A CA 1
ATOM 630 C C . ARG A 1 85 ? -8.061 -5.493 10.384 1.00 95.00 85 ARG A C 1
ATOM 632 O O . ARG A 1 85 ? -8.325 -6.654 10.106 1.00 95.00 85 ARG A O 1
ATOM 639 N N . VAL A 1 86 ? -8.964 -4.523 10.320 1.00 96.25 86 VAL A N 1
ATOM 640 C CA . VAL A 1 86 ? -10.322 -4.694 9.790 1.00 96.25 86 VAL A CA 1
ATOM 641 C C . VAL A 1 86 ? -10.546 -3.563 8.802 1.00 96.25 86 VAL A C 1
ATOM 643 O O . VAL A 1 86 ? -10.316 -2.404 9.138 1.00 96.25 86 VAL A O 1
ATOM 646 N N . CYS A 1 87 ? -10.933 -3.895 7.574 1.00 96.44 87 CYS A N 1
ATOM 647 C CA . CYS A 1 87 ? -11.248 -2.891 6.567 1.00 96.44 87 CYS A CA 1
ATOM 648 C C . CYS A 1 87 ? -12.667 -2.352 6.788 1.00 96.44 87 CYS A C 1
ATOM 650 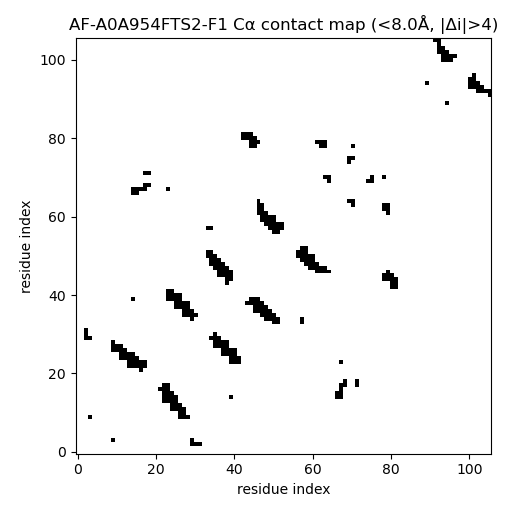O O . CYS A 1 87 ?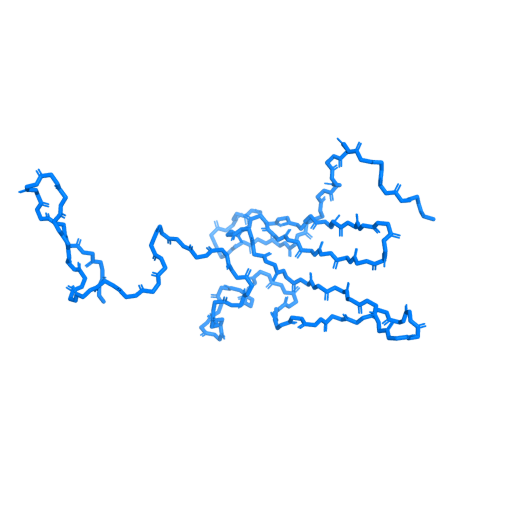 -13.565 -3.086 7.203 1.00 96.44 87 CYS A O 1
ATOM 652 N N . ASN A 1 88 ? -12.875 -1.084 6.435 1.00 95.75 88 ASN A N 1
ATOM 653 C CA . ASN A 1 88 ? -14.156 -0.389 6.525 1.00 95.75 88 ASN A CA 1
ATOM 654 C C . ASN A 1 88 ? -14.640 -0.174 7.977 1.00 95.75 88 ASN A C 1
ATOM 656 O O . ASN A 1 88 ? -13.841 -0.014 8.897 1.00 95.75 88 ASN A O 1
ATOM 660 N N . ARG A 1 89 ? -15.952 -0.026 8.171 1.00 96.94 89 ARG A N 1
ATOM 661 C CA . ARG A 1 89 ? -16.543 0.525 9.394 1.00 96.94 89 ARG A CA 1
ATOM 662 C C . ARG A 1 89 ? -16.872 -0.555 10.417 1.00 96.94 89 ARG A C 1
ATOM 664 O O . ARG A 1 89 ? -17.556 -1.526 10.109 1.00 96.94 89 ARG A O 1
ATOM 671 N N . ILE A 1 90 ? -16.496 -0.291 11.666 1.00 97.44 90 ILE A N 1
ATOM 672 C CA . ILE A 1 90 ? -17.040 -0.957 12.853 1.00 97.44 90 ILE A CA 1
ATOM 673 C C . ILE A 1 90 ? -17.998 0.028 13.521 1.00 97.44 90 ILE A C 1
ATOM 675 O O . ILE A 1 90 ? -17.616 1.151 13.857 1.00 97.44 90 ILE A O 1
ATOM 679 N N . ALA A 1 91 ? -19.261 -0.371 13.679 1.00 97.06 91 ALA A N 1
ATOM 680 C CA . ALA A 1 91 ? -20.305 0.507 14.196 1.00 97.06 91 ALA A CA 1
ATOM 681 C C . ALA A 1 91 ? -19.917 1.072 15.572 1.00 97.06 91 ALA A C 1
ATOM 683 O O . ALA A 1 91 ? -19.597 0.326 16.496 1.00 97.06 91 ALA A O 1
ATOM 684 N N . LYS A 1 92 ? -19.945 2.406 15.700 1.00 96.75 92 LYS A N 1
ATOM 685 C CA . LYS A 1 92 ? -19.572 3.137 16.926 1.00 96.75 92 LYS A CA 1
ATOM 686 C C . LYS A 1 92 ? -18.162 2.807 17.454 1.00 96.75 92 LYS A C 1
ATOM 688 O O . LYS A 1 92 ? -17.921 2.991 18.641 1.00 96.75 92 LYS A O 1
ATOM 693 N N . GLY A 1 93 ? -17.268 2.274 16.612 1.00 97.38 93 GLY A N 1
ATOM 694 C CA . GLY A 1 93 ? -15.933 1.835 17.026 1.00 97.38 93 GLY A CA 1
ATOM 695 C C . GLY A 1 93 ? -15.950 0.727 18.084 1.00 97.38 93 GLY A C 1
ATOM 696 O O . GLY A 1 93 ? -15.000 0.614 18.850 1.00 97.38 93 GLY A O 1
ATOM 697 N N . LYS A 1 94 ? -17.026 -0.064 18.181 1.00 97.81 94 LYS A N 1
ATOM 698 C CA . LYS A 1 94 ? -17.212 -1.047 19.255 1.00 97.81 94 LYS A CA 1
ATOM 699 C C . LYS A 1 94 ? -17.592 -2.418 18.726 1.00 97.81 94 LYS A C 1
ATOM 701 O O . LYS A 1 94 ? -18.399 -2.538 17.807 1.00 97.81 94 LYS A O 1
ATOM 706 N N . PHE A 1 95 ? -17.043 -3.452 19.350 1.00 97.56 95 PHE A N 1
ATOM 707 C CA . PHE A 1 95 ? -17.431 -4.837 19.099 1.00 97.56 95 PHE A CA 1
ATOM 708 C C . PHE A 1 95 ? -17.212 -5.699 20.345 1.00 97.56 95 PHE A C 1
ATOM 710 O O . PHE A 1 95 ? -16.464 -5.324 21.249 1.00 97.56 95 PHE A O 1
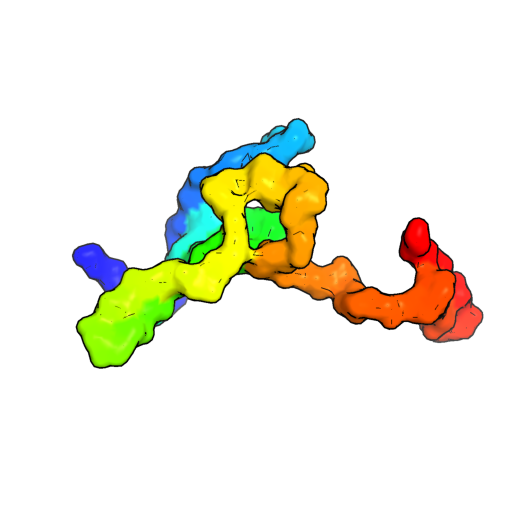ATOM 717 N N . SER A 1 96 ? -17.855 -6.864 20.385 1.00 97.81 96 SER A N 1
ATOM 718 C CA . SER A 1 96 ? -17.649 -7.866 21.431 1.00 97.81 96 SER A CA 1
ATOM 719 C C . SER A 1 96 ? -17.034 -9.125 20.835 1.00 97.81 96 SER A C 1
ATOM 721 O O . SER A 1 96 ? -17.459 -9.579 19.775 1.00 97.81 96 SER A O 1
ATOM 723 N N . LEU A 1 97 ? -16.055 -9.697 21.527 1.00 97.50 97 LEU A N 1
ATOM 724 C CA . LEU A 1 97 ? -15.429 -10.967 21.174 1.00 97.50 97 LEU A CA 1
ATOM 725 C C . LEU A 1 97 ? -15.253 -11.774 22.460 1.00 97.50 97 LEU A C 1
ATOM 727 O O . LEU A 1 97 ? -14.749 -11.243 23.446 1.00 97.50 97 LEU A O 1
ATOM 731 N N . GLU A 1 98 ? -15.728 -13.021 22.467 1.00 97.88 98 GLU A N 1
ATOM 732 C CA . GLU A 1 98 ? -15.624 -13.932 23.623 1.00 97.88 98 GLU A CA 1
ATOM 733 C C . GLU A 1 98 ? -16.153 -13.321 24.939 1.00 97.88 98 GLU A C 1
ATOM 735 O O . GLU A 1 98 ? -15.569 -13.460 26.008 1.00 97.88 98 GLU A O 1
ATOM 740 N N . GLY A 1 99 ? -17.271 -12.592 24.857 1.00 97.06 99 GLY A N 1
ATOM 741 C CA . GLY A 1 99 ? -17.901 -11.953 26.019 1.00 97.06 99 GLY A CA 1
ATOM 742 C C . GLY A 1 99 ? -17.204 -10.683 26.524 1.00 97.06 99 GLY A C 1
ATOM 743 O O . GLY A 1 99 ? -17.693 -10.066 27.467 1.00 97.06 99 GLY A O 1
ATOM 744 N N . LYS A 1 100 ? -16.108 -10.247 25.892 1.00 98.25 100 LYS A N 1
ATOM 745 C CA . LYS A 1 100 ? -15.406 -8.997 26.209 1.00 98.25 100 LYS A CA 1
ATOM 746 C C . LYS A 1 100 ? -15.735 -7.906 25.189 1.00 98.25 100 LYS A C 1
ATOM 748 O O . LYS A 1 100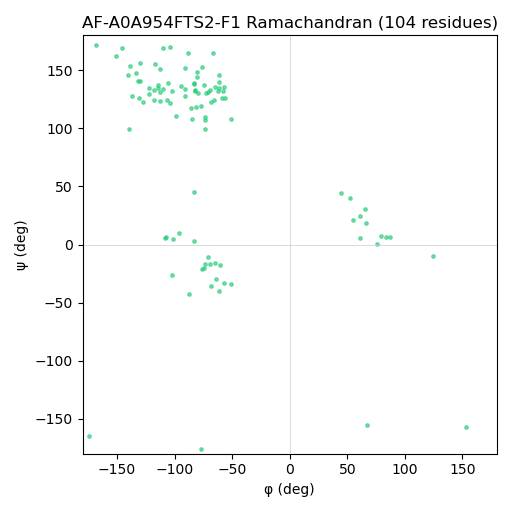 ? -15.668 -8.143 23.986 1.00 98.25 100 LYS A O 1
ATOM 753 N N . GLU A 1 101 ? -16.076 -6.706 25.661 1.00 98.06 101 GLU A N 1
ATOM 754 C CA . GLU A 1 101 ? -16.256 -5.516 24.815 1.00 98.06 101 GLU A CA 1
ATOM 755 C C . GLU A 1 101 ? -14.903 -4.846 24.527 1.00 98.06 101 GLU A C 1
ATOM 757 O O . GLU A 1 101 ? -14.056 -4.700 25.412 1.00 98.06 101 GLU A O 1
ATOM 762 N N . TYR A 1 102 ? -14.719 -4.412 23.283 1.00 98.06 102 TYR A N 1
ATOM 763 C CA . TYR A 1 102 ? -13.561 -3.669 22.805 1.00 98.06 102 TYR A CA 1
ATOM 764 C C . TYR A 1 102 ? -14.025 -2.336 22.220 1.00 98.06 102 TYR A C 1
ATOM 766 O O . TYR A 1 102 ? -14.986 -2.286 21.452 1.00 98.06 102 TYR A O 1
ATOM 774 N N . THR A 1 103 ? -13.320 -1.261 22.572 1.00 98.06 103 THR A N 1
ATOM 775 C CA . THR A 1 103 ? -13.513 0.078 22.000 1.00 98.06 103 THR A CA 1
ATOM 776 C C . THR A 1 103 ? -12.276 0.453 21.187 1.00 98.06 103 THR A C 1
ATOM 778 O O . THR A 1 103 ? -11.149 0.277 21.649 1.00 98.06 103 THR A O 1
ATOM 781 N N . LEU A 1 104 ? -12.497 0.924 19.965 1.00 97.62 104 LEU A N 1
ATOM 782 C CA . LEU A 1 104 ? -11.495 1.351 18.994 1.00 97.62 104 LEU A CA 1
ATOM 783 C C . LEU A 1 104 ? -11.436 2.882 18.924 1.00 97.62 104 LEU A C 1
ATOM 785 O O . LEU A 1 104 ? -12.294 3.568 19.478 1.00 97.62 104 LEU A O 1
ATOM 789 N N . ALA A 1 105 ? -10.429 3.411 18.228 1.00 95.44 105 ALA A N 1
ATOM 790 C CA . ALA A 1 105 ? -10.385 4.827 17.875 1.00 95.44 105 ALA A CA 1
ATOM 791 C C . ALA A 1 105 ? -11.581 5.205 16.976 1.00 95.44 105 ALA A C 1
ATOM 793 O O . ALA A 1 105 ? -12.027 4.383 16.168 1.00 95.44 105 ALA A O 1
ATOM 794 N N . ILE A 1 106 ? -12.084 6.432 17.137 1.00 82.75 106 ILE A N 1
ATOM 795 C CA . ILE A 1 106 ? -13.178 7.038 16.359 1.00 82.75 106 ILE A CA 1
ATOM 796 C C . ILE A 1 106 ? -12.687 8.374 15.818 1.00 82.75 106 ILE A C 1
ATOM 798 O O . ILE A 1 106 ? -12.000 9.076 16.594 1.00 82.75 106 ILE A O 1
#

pLDDT: mean 92.33, std 12.39, range [42.78, 98.25]

Secondary structure (DSSP, 8-state):
-PPPPTTPPPPEEEEEE-TT--EEEEEEEE-TTS-EEEEETGGGEEEEEEEE-TTS-EEE-S---SSTTGGGSTT---TT----SS-S--G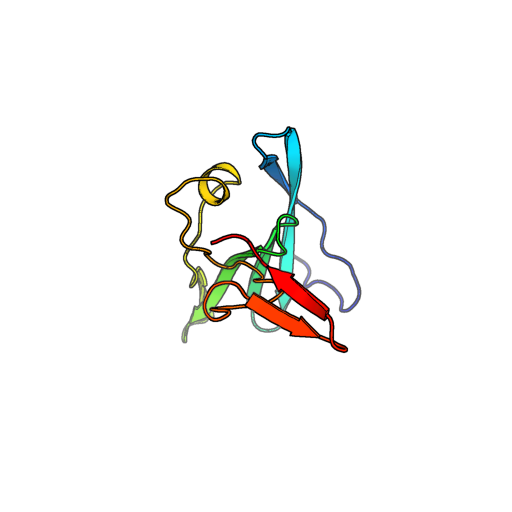GGEEEETTEEEE---

Nearest PDB structures (foldseek):
  4rnl-assembly4_D  TM=9.490E-01  e=7.722E-05  Streptomyces platensis
  1so0-assembly4_D  TM=9.456E-01  e=1.587E-04  Homo sapiens
  1lur-assembly2_B  TM=9.095E-01  e=6.341E-04  Caenorhabditis elegans
  1mmu-assembly1_A  TM=8.606E-01  e=3.948E-03  Lactococcus lactis
  3imh-assembly1_A  TM=7.740E-01  e=5.208E-03  Lactobacillus acidophilus NCFM

Sequence (106 aa):
MTSPVLGEIPAAEAFGKTKDGHAVELYTLRNANGLIAKVMTRGATLVQLYVPDKNGKADDVVLGFDDVSGYESEDNQYFGCTTGRVCNRIAKGKFSLEGKEYTLAI

Mean predicted aligned error: 5.29 Å

Radius of gyration: 18.12 Å; Cα contacts (8 Å, |Δi|>4): 167; chains: 1; bounding box: 37×33×55 Å

Solvent-accessible surface area (backbone atoms only — not comparable to full-atom values): 6681 Å² total; per-residue (Å²): 134,84,77,83,61,96,87,64,82,57,71,72,41,87,53,46,48,47,98,90,64,49,79,30,35,32,35,60,47,73,52,97,82,62,37,36,39,31,34,27,67,66,58,62,17,42,48,42,36,28,46,50,47,100,84,64,54,62,45,72,78,57,66,67,57,98,40,51,62,48,72,72,38,92,82,46,85,65,59,44,50,60,76,65,97,67,71,81,87,56,69,93,28,46,52,71,58,98,92,41,80,46,80,56,85,127

Foldseek 3Di:
DDDDDPPDFADWAFQDADPVGHTKTWGWDADPLGWIWIFIPVQRFTAFIWDQDPVGHTDTDFDHDSGPVRCVDPPCPQTRGNDDPDPDDDVQQWDDDPNDIDHHDD